Protein AF-A0A529SY53-F1 (afdb_monomer)

Secondary structure (DSSP, 8-state):
--------PPPP-HHHHTTPPP-SPPPPHHHHHHHHHHHTTS---S-----SSHHHHHHH-

Mean predicted aligned error: 3.25 Å

Sequence (61 aa):
MFARLTMIASGATQAARKGRFPTDEAPEPSAFDRAGAIASSLRRADRVWTSPALAARRTAE

pLDDT: mean 92.01, std 3.36, range [73.06, 96.06]

Foldseek 3Di:
DDDDDDDDDFADCPCNVVVHDDPQDAHDPVSQVVLVVCVVVDDDDPDDDFDPRNSRVVSVD

Structure (mmCIF, N/CA/C/O backbone):
data_AF-A0A529SY53-F1
#
_entry.id   AF-A0A529SY53-F1
#
loop_
_atom_site.group_PDB
_atom_site.id
_atom_site.type_symbol
_atom_site.label_atom_id
_atom_site.label_alt_id
_atom_site.label_comp_id
_atom_site.label_asym_id
_atom_site.label_entity_id
_atom_site.label_seq_id
_atom_site.pdbx_PDB_ins_code
_atom_site.Cartn_x
_atom_site.Cartn_y
_atom_site.Cartn_z
_atom_site.occupancy
_atom_site.B_iso_or_equiv
_atom_site.auth_seq_id
_atom_site.auth_comp_id
_atom_site.auth_asym_id
_atom_site.auth_atom_id
_atom_site.pdbx_PDB_model_num
ATOM 1 N N . MET A 1 1 ? -24.459 5.528 15.661 1.00 73.06 1 MET A N 1
ATOM 2 C CA . MET A 1 1 ? -23.253 4.675 15.565 1.00 73.06 1 MET A CA 1
ATOM 3 C C . MET A 1 1 ? -22.199 5.455 14.797 1.00 73.06 1 MET A C 1
ATOM 5 O O . MET A 1 1 ? -22.523 5.945 13.724 1.00 73.06 1 MET A O 1
ATOM 9 N N . PHE A 1 2 ? -21.001 5.643 15.354 1.00 88.62 2 PHE A N 1
ATOM 10 C CA . PHE A 1 2 ? -19.921 6.383 14.692 1.00 88.62 2 PHE A CA 1
ATOM 11 C C . PHE A 1 2 ? -18.903 5.410 14.106 1.00 88.62 2 PHE A C 1
ATOM 13 O O . PHE A 1 2 ? -18.535 4.435 14.757 1.00 88.62 2 PHE A O 1
ATOM 20 N N . ALA A 1 3 ? -18.448 5.692 12.890 1.00 91.62 3 ALA A N 1
ATOM 21 C CA . ALA A 1 3 ? -17.373 4.965 12.235 1.00 91.62 3 ALA A CA 1
ATOM 22 C C . ALA A 1 3 ? -16.264 5.947 11.856 1.00 91.62 3 ALA A C 1
ATOM 24 O O . ALA A 1 3 ? -16.529 7.106 11.537 1.00 91.62 3 ALA A O 1
ATOM 25 N N . ARG A 1 4 ? -15.018 5.471 11.880 1.00 93.25 4 ARG A N 1
ATOM 26 C CA . ARG A 1 4 ? -13.856 6.204 11.379 1.00 93.25 4 ARG A CA 1
ATOM 27 C C . ARG A 1 4 ? -13.272 5.422 10.217 1.00 93.25 4 ARG A C 1
ATOM 29 O O . ARG A 1 4 ? -12.903 4.264 10.386 1.00 93.25 4 ARG A O 1
ATOM 36 N N . LEU A 1 5 ? -13.163 6.076 9.070 1.00 95.06 5 LEU A N 1
ATOM 37 C CA . LEU A 1 5 ? -12.527 5.521 7.887 1.00 95.06 5 LEU A CA 1
ATOM 38 C C . LEU A 1 5 ? -11.177 6.207 7.672 1.00 95.06 5 LEU A C 1
ATOM 40 O O . LEU A 1 5 ? -11.085 7.432 7.716 1.00 95.06 5 LEU A O 1
ATOM 44 N N . THR A 1 6 ? -10.134 5.415 7.442 1.00 94.69 6 THR A N 1
ATOM 45 C CA . THR A 1 6 ? -8.818 5.905 7.027 1.00 94.69 6 THR A CA 1
ATOM 46 C C . THR A 1 6 ? -8.507 5.301 5.668 1.00 94.69 6 THR A C 1
ATOM 48 O O . THR A 1 6 ? -8.526 4.082 5.519 1.00 94.69 6 THR A O 1
ATOM 51 N N . MET A 1 7 ? -8.254 6.156 4.679 1.00 95.00 7 MET A N 1
ATOM 52 C CA . MET A 1 7 ? -7.905 5.742 3.322 1.00 95.00 7 MET A CA 1
ATOM 53 C C . MET A 1 7 ? -6.414 5.973 3.103 1.00 95.00 7 MET A C 1
ATOM 55 O O . MET A 1 7 ? -5.923 7.082 3.300 1.00 95.00 7 MET A O 1
ATOM 59 N N . ILE A 1 8 ? -5.704 4.918 2.712 1.00 93.25 8 ILE A N 1
ATOM 60 C CA . ILE A 1 8 ? -4.259 4.934 2.478 1.00 93.25 8 ILE A CA 1
ATOM 61 C C . ILE A 1 8 ? -4.030 4.457 1.047 1.00 93.25 8 ILE A C 1
ATOM 63 O O . ILE A 1 8 ? -4.543 3.411 0.647 1.00 93.25 8 ILE A O 1
ATOM 67 N N . ALA A 1 9 ? -3.287 5.237 0.265 1.00 93.19 9 ALA A N 1
ATOM 68 C CA . ALA A 1 9 ? -2.870 4.825 -1.069 1.00 93.19 9 ALA A CA 1
ATOM 69 C C . ALA A 1 9 ? -1.778 3.750 -0.974 1.00 93.19 9 ALA A C 1
ATOM 71 O O . ALA A 1 9 ? -0.939 3.791 -0.074 1.00 93.19 9 ALA A O 1
ATOM 72 N N . SER A 1 10 ? -1.759 2.809 -1.920 1.00 93.81 10 SER A N 1
ATOM 73 C CA . SER A 1 10 ? -0.677 1.826 -2.006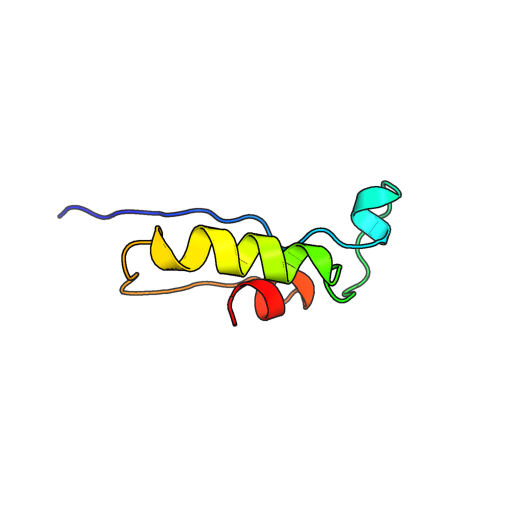 1.00 93.81 10 SER A CA 1
ATOM 74 C C . SER A 1 10 ?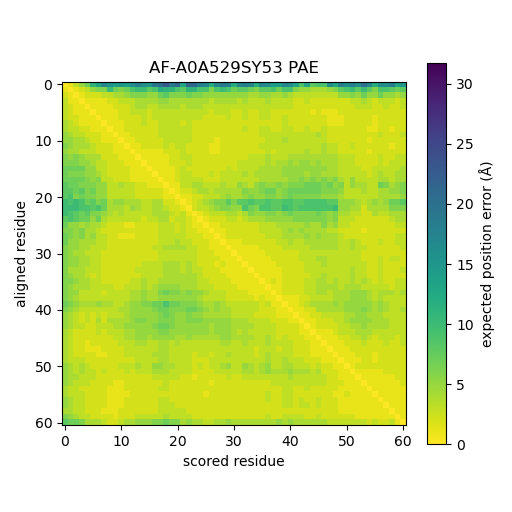 0.671 2.507 -2.241 1.00 93.81 10 SER A C 1
ATOM 76 O O . SER A 1 10 ? 0.749 3.548 -2.899 1.00 93.81 10 SER A O 1
ATOM 78 N N . GLY A 1 1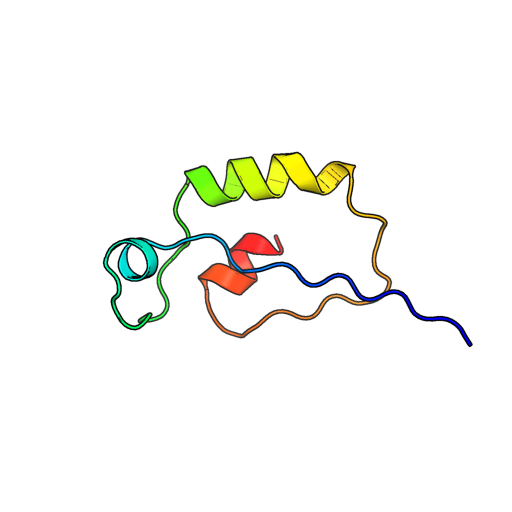1 ? 1.738 1.873 -1.761 1.00 94.12 11 GLY A N 1
ATOM 79 C CA . GLY A 1 11 ? 3.108 2.276 -2.033 1.00 94.12 11 GLY A CA 1
ATOM 80 C C . GLY A 1 11 ? 3.360 2.500 -3.524 1.00 94.12 11 GLY A C 1
ATOM 81 O O . GLY A 1 11 ? 2.881 1.746 -4.372 1.00 94.12 11 GLY A O 1
ATOM 82 N N . ALA A 1 12 ? 4.102 3.564 -3.841 1.00 94.19 12 ALA A N 1
ATOM 83 C CA . ALA A 1 12 ? 4.440 3.899 -5.220 1.00 94.19 12 ALA A CA 1
ATOM 84 C C . ALA A 1 12 ? 5.253 2.768 -5.861 1.00 94.19 12 ALA A C 1
ATOM 86 O O . ALA A 1 12 ? 6.150 2.218 -5.224 1.00 94.19 12 ALA A O 1
ATOM 87 N N . THR A 1 13 ? 4.955 2.458 -7.118 1.00 94.25 13 THR A N 1
ATOM 88 C CA . THR A 1 13 ? 5.676 1.467 -7.918 1.00 94.25 13 THR A CA 1
ATOM 89 C C . THR A 1 13 ? 6.456 2.147 -9.046 1.00 94.25 13 THR A C 1
ATOM 91 O O . THR A 1 13 ? 6.206 3.308 -9.391 1.00 94.25 13 THR A O 1
ATOM 94 N N . GLN A 1 14 ? 7.371 1.414 -9.680 1.00 92.50 14 GLN A N 1
ATOM 95 C CA . GLN A 1 14 ? 8.149 1.937 -10.806 1.00 92.50 14 GLN A CA 1
ATOM 96 C C . GLN A 1 14 ? 7.275 2.305 -12.018 1.00 92.50 14 GLN A C 1
ATOM 98 O O . GLN A 1 14 ? 7.544 3.313 -12.675 1.00 92.50 14 GLN A O 1
ATOM 103 N N . ALA A 1 15 ? 6.217 1.543 -12.317 1.00 91.69 15 ALA A N 1
ATOM 104 C CA . ALA A 1 15 ? 5.242 1.890 -13.349 1.00 91.69 15 ALA A CA 1
ATOM 105 C C . ALA A 1 15 ? 4.501 3.183 -12.999 1.00 91.69 15 ALA A C 1
ATOM 107 O O . ALA A 1 15 ? 4.394 4.053 -13.863 1.00 91.69 15 ALA A O 1
ATOM 108 N N . ALA A 1 16 ? 4.080 3.360 -11.739 1.00 91.56 16 ALA A N 1
ATOM 109 C CA . ALA A 1 16 ? 3.407 4.580 -11.295 1.00 91.56 16 ALA A CA 1
ATOM 110 C C . ALA A 1 16 ? 4.290 5.825 -11.501 1.00 91.56 16 ALA A C 1
ATOM 112 O O . ALA A 1 16 ? 3.817 6.837 -12.015 1.00 91.56 16 ALA A O 1
ATOM 113 N N . ARG A 1 17 ? 5.596 5.743 -11.199 1.00 91.31 17 ARG A N 1
ATOM 114 C CA . ARG A 1 17 ? 6.553 6.837 -11.470 1.00 91.31 17 ARG A CA 1
ATOM 115 C C . ARG A 1 17 ? 6.730 7.145 -12.950 1.00 91.31 17 ARG A C 1
ATOM 117 O O . ARG A 1 17 ? 7.003 8.284 -13.308 1.00 91.31 17 ARG A O 1
ATOM 124 N N . LYS A 1 18 ? 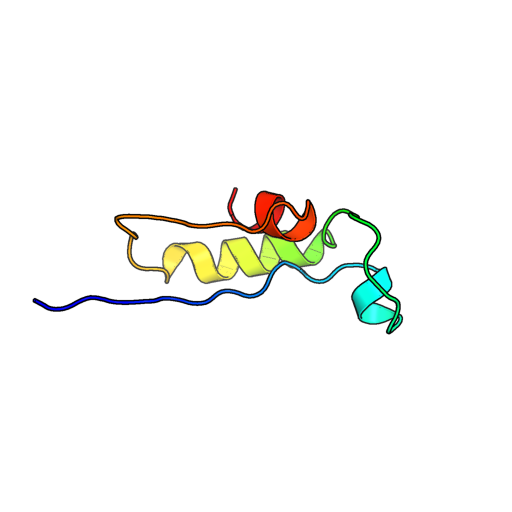6.596 6.130 -13.799 1.00 93.50 18 LYS A N 1
ATOM 125 C CA . LYS A 1 18 ? 6.741 6.237 -15.256 1.00 93.50 18 LYS A CA 1
ATOM 126 C C . LYS A 1 18 ? 5.414 6.533 -15.963 1.00 93.50 18 LYS A C 1
ATOM 128 O O . LYS A 1 18 ? 5.387 6.504 -17.190 1.00 93.50 18 LYS A O 1
ATOM 133 N N . GLY A 1 19 ? 4.328 6.774 -15.219 1.00 92.38 19 GLY A N 1
ATOM 134 C CA . GLY A 1 19 ? 2.994 7.018 -15.776 1.00 92.38 19 GLY A CA 1
ATOM 135 C C . GLY A 1 19 ? 2.426 5.829 -16.557 1.00 92.38 19 GLY A C 1
ATOM 136 O O . GLY A 1 19 ? 1.651 6.017 -17.490 1.00 92.38 19 GLY A O 1
ATOM 137 N N . ARG A 1 20 ? 2.848 4.605 -16.229 1.00 92.50 20 ARG A N 1
ATOM 138 C CA . ARG A 1 20 ? 2.415 3.376 -16.902 1.00 92.50 20 ARG A CA 1
ATOM 139 C C . ARG A 1 20 ? 1.269 2.719 -16.144 1.00 92.50 20 ARG A C 1
ATOM 141 O O . ARG A 1 20 ? 1.154 2.862 -14.927 1.00 92.50 20 ARG A O 1
ATOM 148 N N . PHE A 1 21 ? 0.463 1.941 -16.864 1.00 88.31 21 PHE A N 1
ATOM 149 C CA . PHE A 1 21 ? -0.524 1.077 -16.229 1.00 88.31 21 PHE A CA 1
ATOM 150 C C . PHE A 1 21 ? 0.168 0.025 -15.344 1.00 88.31 21 PHE A C 1
ATOM 152 O O . PHE A 1 21 ? 1.179 -0.547 -15.760 1.00 88.31 21 PHE A O 1
ATOM 159 N N . PRO A 1 22 ? -0.348 -0.224 -14.130 1.00 82.31 22 PRO A N 1
ATOM 160 C CA . PRO A 1 22 ? 0.226 -1.198 -13.212 1.00 82.31 22 PRO A CA 1
ATOM 161 C C . PRO A 1 22 ? -0.014 -2.633 -13.701 1.00 82.31 22 PRO A C 1
ATOM 163 O O . PRO A 1 22 ? -1.105 -2.968 -14.154 1.00 82.31 22 PRO A O 1
ATOM 166 N N . THR A 1 23 ? 0.996 -3.492 -13.560 1.00 86.62 23 THR A N 1
ATOM 167 C CA . THR A 1 23 ? 0.979 -4.905 -13.995 1.00 86.62 23 THR A CA 1
ATOM 168 C C . THR A 1 23 ? 1.090 -5.902 -12.833 1.00 86.62 23 THR A C 1
ATOM 170 O O . THR A 1 23 ? 1.453 -7.049 -13.052 1.00 86.62 23 THR A O 1
ATOM 173 N N . ASP A 1 24 ? 0.784 -5.472 -11.605 1.00 92.00 24 ASP A N 1
ATOM 174 C CA . ASP A 1 24 ? 0.941 -6.230 -10.345 1.00 92.00 24 ASP A CA 1
ATOM 175 C C . ASP A 1 24 ? 2.382 -6.352 -9.810 1.00 92.00 24 ASP A C 1
ATOM 177 O O . ASP A 1 24 ? 2.854 -7.398 -9.373 1.00 92.00 24 ASP A O 1
ATOM 181 N N . GLU A 1 25 ? 3.107 -5.238 -9.835 1.00 92.56 25 GLU A N 1
ATOM 182 C CA . GLU A 1 25 ? 4.479 -5.137 -9.339 1.00 92.56 25 GLU A CA 1
ATOM 183 C C . GLU A 1 25 ? 4.559 -4.729 -7.858 1.00 92.56 25 GLU A C 1
ATOM 185 O O . GLU A 1 25 ? 3.625 -4.172 -7.268 1.00 92.56 25 GLU A O 1
ATOM 190 N N . ALA A 1 26 ? 5.706 -5.026 -7.246 1.00 93.31 26 ALA A N 1
ATOM 191 C CA . ALA A 1 26 ? 5.991 -4.649 -5.871 1.00 93.31 26 ALA A CA 1
ATOM 192 C C . ALA A 1 26 ? 6.143 -3.120 -5.734 1.00 93.31 26 ALA A C 1
ATOM 194 O O . ALA A 1 26 ? 6.574 -2.447 -6.680 1.00 93.31 26 ALA A O 1
ATOM 195 N N . PRO A 1 27 ? 5.821 -2.558 -4.556 1.00 93.56 27 PRO A N 1
ATOM 196 C CA . PRO A 1 27 ? 6.097 -1.160 -4.293 1.00 93.56 27 PRO A CA 1
ATOM 197 C C . PRO A 1 27 ? 7.609 -0.937 -4.176 1.00 93.56 27 PRO A C 1
ATOM 199 O O . PRO A 1 27 ? 8.387 -1.852 -3.900 1.00 93.56 27 PRO A O 1
ATOM 202 N N . GLU A 1 28 ? 8.033 0.300 -4.406 1.00 94.19 28 GLU A N 1
ATOM 203 C CA . GLU A 1 28 ? 9.417 0.712 -4.207 1.00 94.19 28 GLU A CA 1
ATOM 204 C C . GLU A 1 28 ? 9.849 0.482 -2.751 1.00 94.19 28 GLU A C 1
ATOM 206 O O . GLU A 1 28 ? 9.046 0.710 -1.846 1.00 94.19 28 GLU A O 1
ATOM 211 N N . PRO A 1 29 ? 11.129 0.157 -2.491 1.00 92.69 29 PRO A N 1
ATOM 212 C CA . PRO A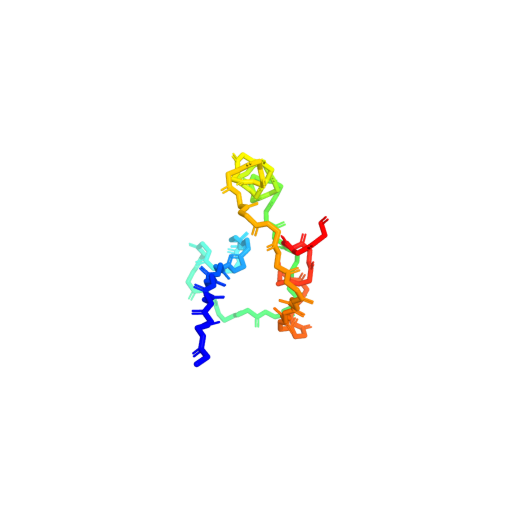 1 29 ? 11.648 0.050 -1.128 1.00 92.69 29 PRO A CA 1
ATOM 213 C C . PRO A 1 29 ? 11.330 1.283 -0.262 1.00 92.69 29 PRO A C 1
ATO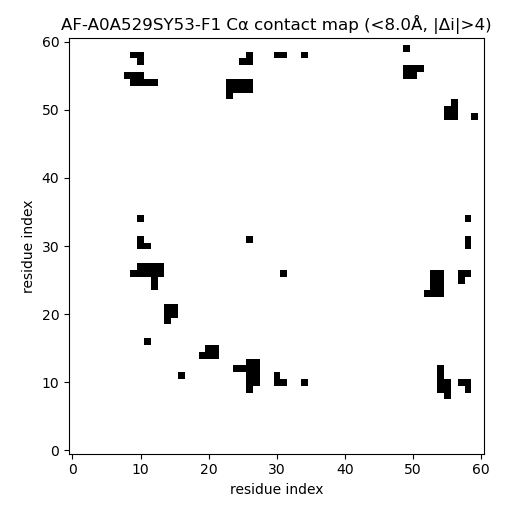M 215 O O . PRO A 1 29 ? 10.857 1.157 0.862 1.00 92.69 29 PRO A O 1
ATOM 218 N N . SER A 1 30 ? 11.450 2.482 -0.849 1.00 93.06 30 SER A N 1
ATOM 219 C CA . SER A 1 30 ? 11.138 3.769 -0.201 1.00 93.06 30 SER A CA 1
ATOM 220 C C . SER A 1 30 ? 9.674 3.931 0.232 1.00 93.06 30 SER A C 1
ATOM 222 O O . SER A 1 30 ? 9.322 4.864 0.960 1.00 93.06 30 SER A O 1
ATOM 224 N N . ALA A 1 31 ? 8.771 3.098 -0.287 1.00 92.62 31 ALA A N 1
ATOM 225 C CA . ALA A 1 31 ? 7.376 3.104 0.115 1.00 92.62 31 ALA A CA 1
ATOM 226 C C . ALA A 1 31 ? 7.183 2.436 1.482 1.00 92.62 31 ALA A C 1
ATOM 228 O O . ALA A 1 31 ? 6.328 2.892 2.237 1.00 92.62 31 ALA A O 1
ATOM 229 N N . PHE A 1 32 ? 7.995 1.430 1.824 1.00 91.69 32 PHE A N 1
ATOM 230 C CA . PHE A 1 32 ? 7.945 0.778 3.134 1.00 91.69 32 PHE A CA 1
ATOM 231 C C . PHE A 1 32 ? 8.415 1.715 4.242 1.00 91.69 32 PHE A C 1
ATOM 233 O O . PHE A 1 32 ? 7.764 1.797 5.277 1.00 91.69 32 PHE A O 1
ATOM 240 N N . ASP A 1 33 ? 9.459 2.508 3.991 1.00 92.44 33 ASP A N 1
ATOM 241 C CA . ASP A 1 33 ? 9.923 3.520 4.949 1.00 92.44 33 ASP A CA 1
ATOM 242 C C . ASP A 1 33 ? 8.819 4.541 5.255 1.00 92.44 33 ASP A C 1
ATOM 244 O O . ASP A 1 33 ? 8.574 4.899 6.407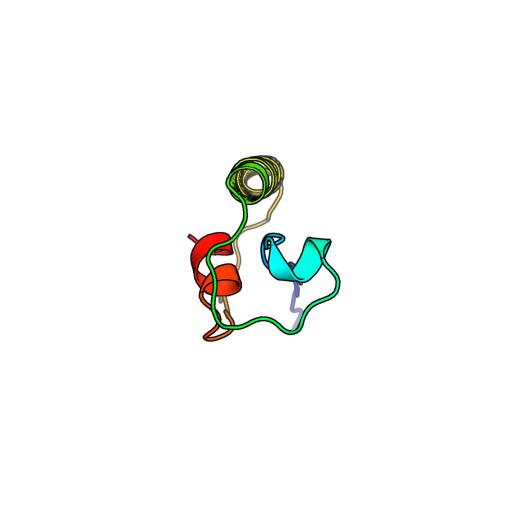 1.00 92.44 33 ASP A O 1
ATOM 248 N N . ARG A 1 34 ? 8.091 4.977 4.219 1.00 91.19 34 ARG A N 1
ATOM 249 C CA . ARG A 1 34 ? 6.952 5.895 4.366 1.00 91.19 34 ARG A CA 1
ATOM 250 C C . ARG A 1 34 ? 5.773 5.252 5.091 1.00 91.19 34 ARG A C 1
ATOM 252 O O . ARG A 1 34 ? 5.156 5.917 5.919 1.00 91.19 34 ARG A O 1
ATOM 259 N N . ALA A 1 35 ? 5.466 3.989 4.799 1.00 90.75 35 ALA A N 1
ATOM 260 C CA . ALA A 1 35 ? 4.427 3.242 5.502 1.00 90.75 35 ALA A CA 1
ATOM 261 C C . ALA A 1 35 ? 4.777 3.086 6.993 1.00 90.75 35 ALA A C 1
ATOM 263 O O . ALA A 1 35 ? 3.959 3.401 7.858 1.00 90.75 35 ALA A O 1
ATOM 264 N N . GLY A 1 36 ? 6.025 2.719 7.299 1.00 90.56 36 GLY A N 1
ATOM 265 C CA . GLY A 1 36 ? 6.541 2.629 8.663 1.00 90.56 36 GLY A CA 1
ATOM 266 C C . GLY A 1 36 ? 6.502 3.967 9.404 1.00 90.56 36 GLY A C 1
ATOM 267 O O . GLY A 1 36 ? 6.094 4.015 10.563 1.00 90.56 36 GLY A O 1
ATOM 268 N N . ALA A 1 37 ? 6.832 5.070 8.725 1.00 92.19 37 ALA A N 1
ATOM 269 C CA . ALA A 1 37 ? 6.805 6.409 9.315 1.00 92.19 37 ALA A CA 1
ATOM 270 C C . ALA A 1 37 ? 5.402 6.850 9.766 1.00 92.19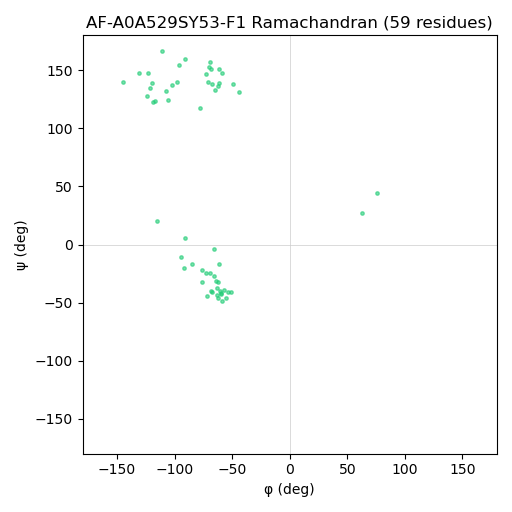 37 ALA A C 1
ATOM 272 O O . ALA A 1 37 ? 5.279 7.580 10.748 1.00 92.19 37 ALA A O 1
ATOM 273 N N . ILE A 1 38 ? 4.342 6.407 9.078 1.00 91.38 38 ILE A N 1
ATOM 274 C CA . ILE A 1 38 ? 2.961 6.745 9.456 1.00 91.38 38 ILE A CA 1
ATOM 275 C C . ILE A 1 38 ? 2.326 5.716 10.393 1.00 91.38 38 ILE A C 1
ATOM 277 O O . ILE A 1 38 ? 1.368 6.063 11.083 1.00 91.38 38 ILE A O 1
ATOM 281 N N . ALA A 1 39 ? 2.844 4.485 10.461 1.00 89.56 39 ALA A N 1
ATOM 282 C CA . ALA A 1 39 ? 2.232 3.376 11.195 1.00 89.56 39 ALA A CA 1
ATOM 283 C C . ALA A 1 39 ? 1.937 3.710 12.668 1.00 89.56 39 ALA A C 1
ATOM 285 O O . ALA A 1 39 ? 0.852 3.410 13.162 1.00 89.56 39 ALA A O 1
ATOM 286 N N . SER A 1 40 ? 2.852 4.404 13.351 1.00 88.44 40 SER A N 1
ATOM 287 C CA . SER A 1 40 ? 2.689 4.806 14.758 1.00 88.44 40 SER A CA 1
ATOM 288 C C . SER A 1 40 ? 1.609 5.874 14.977 1.00 88.44 40 SER A C 1
ATOM 290 O O . SER A 1 40 ? 1.035 5.960 16.061 1.00 88.44 40 SER A O 1
ATOM 292 N N . SER A 1 41 ? 1.303 6.673 13.950 1.00 90.38 41 SER A N 1
ATOM 293 C CA . SER A 1 41 ? 0.250 7.697 13.989 1.00 90.38 41 SER A CA 1
ATOM 294 C C . SER A 1 41 ? -1.142 7.144 13.668 1.00 90.38 41 SER A C 1
ATOM 296 O O . SER A 1 41 ? -2.159 7.783 13.956 1.00 90.38 41 SER A O 1
ATOM 298 N N . LEU A 1 42 ? -1.212 5.951 13.072 1.00 91.06 42 LEU A N 1
ATOM 299 C CA . LEU A 1 42 ? -2.470 5.330 12.699 1.00 91.06 42 LEU A CA 1
ATOM 300 C C . LEU A 1 42 ? -3.134 4.731 13.935 1.00 91.06 42 LEU A C 1
ATOM 302 O O . LEU A 1 42 ? -2.659 3.780 14.551 1.00 91.06 42 LEU A O 1
ATOM 306 N N . ARG A 1 43 ? -4.312 5.251 14.274 1.00 91.25 43 ARG A N 1
ATOM 307 C CA . ARG A 1 43 ? -5.148 4.610 15.287 1.00 91.25 43 ARG A CA 1
ATOM 308 C C . ARG A 1 43 ? -5.594 3.238 14.775 1.00 91.25 43 ARG A C 1
ATOM 310 O O . ARG A 1 43 ? -6.110 3.148 13.657 1.00 91.25 43 ARG A O 1
ATOM 317 N N . ARG A 1 44 ? -5.472 2.212 15.629 1.00 90.88 44 ARG A N 1
ATOM 318 C CA . ARG A 1 44 ? -5.895 0.826 15.358 1.00 90.88 44 ARG A CA 1
ATOM 319 C C . ARG A 1 44 ? -7.271 0.783 14.685 1.00 90.88 44 ARG A C 1
ATOM 321 O O . ARG A 1 44 ? -8.202 1.463 15.126 1.00 90.88 44 ARG A O 1
ATOM 328 N N . ALA A 1 45 ? -7.366 0.012 13.607 1.00 92.50 45 ALA A N 1
ATOM 329 C CA . ALA A 1 45 ? -8.606 -0.238 12.889 1.00 92.50 45 ALA A CA 1
ATOM 330 C C . ALA A 1 45 ? -9.205 -1.579 13.329 1.00 92.50 45 ALA A C 1
ATOM 332 O O . ALA A 1 45 ? -8.477 -2.557 13.496 1.00 92.50 45 ALA A O 1
ATOM 333 N N . ASP A 1 46 ? -10.527 -1.628 13.488 1.00 94.25 46 ASP A N 1
ATOM 334 C CA . ASP A 1 46 ? -11.252 -2.874 13.781 1.00 94.25 46 ASP A CA 1
ATOM 335 C C . ASP A 1 46 ? -11.321 -3.793 12.552 1.00 94.25 46 ASP A C 1
ATOM 337 O O . ASP A 1 46 ? -11.455 -5.010 12.670 1.00 94.25 46 ASP A O 1
ATOM 341 N N . ARG A 1 47 ? -11.223 -3.205 11.353 1.00 93.75 47 ARG A N 1
ATOM 342 C CA . ARG A 1 47 ? -11.203 -3.917 10.078 1.00 93.75 47 ARG A CA 1
ATOM 343 C C . ARG A 1 47 ? -10.277 -3.215 9.092 1.00 93.75 47 ARG A C 1
ATOM 345 O O . ARG A 1 47 ? -10.279 -1.990 9.004 1.00 93.75 47 ARG A O 1
ATOM 352 N N . VAL A 1 48 ? -9.524 -4.010 8.339 1.00 94.00 48 VAL A N 1
ATOM 353 C CA . VAL A 1 48 ? -8.642 -3.550 7.263 1.00 94.00 48 VAL A CA 1
ATOM 354 C C . VAL A 1 48 ? -9.085 -4.219 5.968 1.00 94.00 48 VAL A C 1
ATOM 356 O O . VAL A 1 48 ? -9.354 -5.420 5.944 1.00 94.00 48 VAL A O 1
ATOM 359 N N . TRP A 1 49 ? -9.173 -3.432 4.900 1.00 95.88 49 TRP A N 1
ATOM 360 C CA . TRP A 1 49 ? -9.429 -3.919 3.551 1.00 95.88 49 TRP A CA 1
ATOM 361 C C . TRP A 1 49 ? -8.263 -3.540 2.658 1.00 95.88 49 TRP A C 1
ATOM 363 O O . TRP A 1 49 ? -7.754 -2.422 2.734 1.00 95.88 49 TRP A O 1
ATOM 373 N N . THR A 1 50 ? -7.862 -4.467 1.800 1.00 96.06 50 THR A N 1
ATOM 374 C CA . THR A 1 50 ? -6.769 -4.270 0.854 1.00 96.06 50 THR A CA 1
ATOM 375 C C . THR A 1 50 ? -7.228 -4.698 -0.533 1.00 96.06 50 THR A C 1
ATOM 377 O O . THR A 1 50 ? -8.072 -5.581 -0.691 1.00 96.06 50 THR A O 1
ATOM 380 N N . SER A 1 51 ? -6.704 -4.027 -1.557 1.00 92.00 51 SER A N 1
ATOM 381 C CA . SER A 1 51 ? -6.886 -4.451 -2.946 1.00 92.00 51 SER A CA 1
ATOM 382 C C . SER A 1 51 ? -6.096 -5.743 -3.211 1.00 92.00 51 SER A C 1
ATOM 384 O O . SER A 1 51 ? -5.054 -5.949 -2.581 1.00 92.00 51 SER A O 1
ATOM 386 N N . PRO A 1 52 ? -6.517 -6.591 -4.172 1.00 93.56 52 PRO A N 1
ATOM 387 C CA . PRO A 1 52 ? -5.734 -7.749 -4.600 1.00 93.56 52 PRO A CA 1
ATOM 388 C C . PRO A 1 52 ? -4.409 -7.383 -5.292 1.00 93.56 52 PRO A C 1
ATOM 390 O O . PRO A 1 52 ? -3.646 -8.285 -5.616 1.00 93.56 52 PRO A O 1
ATOM 393 N N . ALA A 1 53 ? -4.107 -6.105 -5.529 1.00 93.44 53 ALA A N 1
ATOM 394 C CA . ALA A 1 53 ? -2.814 -5.695 -6.067 1.00 93.44 53 ALA A CA 1
ATOM 395 C C . ALA A 1 53 ? -1.671 -5.934 -5.059 1.00 93.44 53 ALA A C 1
ATOM 397 O O . ALA A 1 53 ? -1.787 -5.609 -3.874 1.00 93.44 53 ALA A O 1
ATOM 398 N N . LEU A 1 54 ? -0.529 -6.431 -5.533 1.00 94.25 54 LEU A N 1
ATOM 399 C CA . LEU A 1 54 ? 0.668 -6.711 -4.745 1.00 94.25 54 LEU A CA 1
ATOM 400 C C . LEU A 1 54 ? 1.147 -5.477 -3.978 1.00 94.25 54 LEU A C 1
ATOM 402 O O . LEU A 1 54 ? 1.394 -5.573 -2.778 1.00 94.25 54 LEU A O 1
ATOM 406 N N . ALA A 1 55 ? 1.201 -4.315 -4.631 1.00 94.25 55 ALA A N 1
ATOM 407 C CA . ALA A 1 55 ? 1.554 -3.054 -3.984 1.00 94.25 55 ALA A CA 1
ATOM 408 C C . ALA A 1 55 ? 0.639 -2.718 -2.796 1.00 94.25 55 ALA A C 1
ATOM 410 O O . ALA A 1 55 ? 1.120 -2.262 -1.760 1.00 94.25 55 ALA A O 1
ATOM 411 N N . ALA A 1 56 ? -0.667 -2.984 -2.906 1.00 94.38 56 ALA A N 1
ATOM 412 C CA . ALA A 1 56 ? -1.617 -2.731 -1.827 1.00 94.38 56 ALA A CA 1
ATOM 413 C C . ALA A 1 56 ? -1.451 -3.727 -0.672 1.00 94.38 56 ALA A C 1
ATOM 415 O O . ALA A 1 56 ? -1.411 -3.303 0.480 1.00 94.38 56 ALA A O 1
ATOM 416 N N . ARG A 1 57 ? -1.288 -5.024 -0.971 1.00 94.19 57 ARG A N 1
ATOM 417 C CA . ARG A 1 57 ? -1.030 -6.053 0.051 1.00 94.19 57 ARG A CA 1
ATOM 418 C C . ARG A 1 57 ? 0.236 -5.749 0.849 1.00 94.19 57 ARG A C 1
ATOM 420 O O . ARG A 1 57 ? 0.180 -5.707 2.067 1.00 94.19 57 ARG A O 1
ATOM 427 N N . ARG A 1 58 ? 1.339 -5.445 0.158 1.00 94.12 58 ARG A N 1
ATOM 428 C CA . ARG A 1 58 ? 2.640 -5.138 0.775 1.00 94.12 58 ARG A CA 1
ATOM 429 C C . ARG A 1 58 ? 2.644 -3.858 1.605 1.00 94.12 58 ARG A C 1
ATOM 431 O O . ARG A 1 58 ? 3.432 -3.747 2.524 1.00 94.12 58 ARG A O 1
ATOM 438 N N . THR A 1 59 ? 1.782 -2.894 1.286 1.00 93.38 59 THR A N 1
ATOM 439 C CA . THR A 1 59 ? 1.657 -1.655 2.077 1.00 93.38 59 THR A CA 1
ATOM 440 C C . THR A 1 59 ? 0.887 -1.876 3.383 1.00 93.38 59 THR A C 1
ATOM 442 O O . THR A 1 59 ? 0.987 -1.062 4.294 1.00 93.38 59 THR A O 1
ATOM 445 N N . ALA A 1 60 ? 0.072 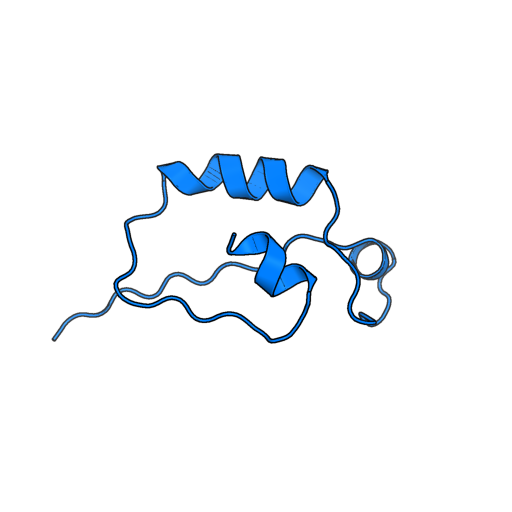-2.932 3.454 1.00 91.94 60 ALA A N 1
ATOM 446 C CA . ALA A 1 60 ? -0.766 -3.242 4.608 1.00 91.94 60 ALA A CA 1
ATOM 447 C C . ALA A 1 60 ? -0.123 -4.232 5.596 1.00 91.94 60 ALA A C 1
ATOM 449 O O . ALA A 1 60 ? -0.683 -4.432 6.675 1.00 91.94 60 ALA A O 1
ATOM 450 N N . GLU A 1 61 ? 0.987 -4.863 5.201 1.00 88.00 61 GLU A N 1
ATOM 451 C CA . GLU A 1 61 ? 1.870 -5.667 6.061 1.00 88.00 61 GLU A CA 1
ATOM 452 C C . GLU A 1 61 ? 2.682 -4.756 6.992 1.00 88.00 61 GLU A C 1
ATOM 454 O O . GLU A 1 61 ? 2.760 -5.091 8.195 1.00 88.00 61 GLU A O 1
#

Radius of gyration: 12.87 Å; Cα contacts (8 Å, |Δi|>4): 53; chains: 1; bounding box: 35×15×32 Å

Solvent-accessible surface area (backbone atoms only — not comparable to full-atom values): 4051 Å² total; per-residue (Å²): 138,90,84,85,87,85,89,78,82,53,32,58,29,70,40,61,78,68,76,41,83,80,86,67,54,65,40,38,75,74,30,53,59,52,45,58,69,46,51,84,77,54,75,88,68,98,73,87,87,70,56,94,43,45,18,32,47,65,58,73,110